Protein AF-J3LB96-F1 (afdb_monomer_lite)

InterPro domains:
  IPR025398 ZMYM1-like, RNase-like domain [PF14291] (1-65)

Structure (mmCIF, N/CA/C/O backbone):
data_AF-J3LB96-F1
#
_entry.id   AF-J3LB96-F1
#
loop_
_atom_site.group_PDB
_atom_site.id
_atom_site.type_symbol
_atom_site.label_atom_id
_atom_site.label_alt_id
_atom_site.label_comp_id
_atom_site.label_asym_id
_atom_site.label_entity_id
_atom_site.label_seq_id
_atom_site.pdbx_PDB_ins_code
_atom_site.Cartn_x
_atom_site.Cartn_y
_atom_site.Cartn_z
_atom_site.occupancy
_atom_site.B_iso_or_equiv
_atom_site.auth_seq_id
_atom_site.auth_comp_id
_atom_site.auth_asym_id
_atom_site.auth_atom_id
_atom_site.pdbx_PDB_model_num
ATOM 1 N N . ILE A 1 1 ? -7.221 -1.414 -12.714 1.00 54.12 1 ILE A N 1
ATOM 2 C CA . ILE A 1 1 ? -5.863 -1.119 -12.191 1.00 54.12 1 ILE A CA 1
ATOM 3 C C . ILE A 1 1 ? -5.099 -0.249 -13.205 1.00 54.12 1 ILE A C 1
ATOM 5 O O . ILE A 1 1 ? -4.016 -0.577 -13.648 1.00 54.12 1 ILE A O 1
ATOM 9 N N . ARG A 1 2 ? -5.697 0.864 -13.656 1.00 58.38 2 ARG A N 1
ATOM 10 C CA . ARG A 1 2 ? -5.070 1.764 -14.649 1.00 58.38 2 ARG A CA 1
ATOM 11 C C . ARG A 1 2 ? -4.635 3.096 -14.034 1.00 58.38 2 ARG A C 1
ATOM 13 O O . ARG A 1 2 ? -3.889 3.833 -14.641 1.00 58.38 2 ARG A O 1
ATOM 20 N N . TRP A 1 3 ? -5.121 3.410 -12.835 1.00 62.38 3 TRP A N 1
ATOM 21 C CA . TRP A 1 3 ? -4.907 4.702 -12.182 1.00 62.38 3 TRP A CA 1
ATOM 22 C C . TRP A 1 3 ? -3.542 4.790 -11.488 1.00 62.38 3 TRP A C 1
ATOM 24 O O . TRP A 1 3 ? -2.838 5.776 -11.658 1.00 62.38 3 TRP A O 1
ATOM 34 N N . LEU A 1 4 ? -3.123 3.727 -10.791 1.00 64.06 4 LEU A N 1
ATOM 35 C CA . LEU A 1 4 ? -1.820 3.679 -10.121 1.00 64.06 4 LEU A CA 1
ATOM 36 C C . LEU A 1 4 ? -0.655 3.779 -11.121 1.00 64.06 4 LEU A C 1
ATOM 38 O O . LEU A 1 4 ? 0.332 4.455 -10.856 1.00 64.06 4 LEU A O 1
ATOM 42 N N . THR A 1 5 ? -0.777 3.149 -12.293 1.00 61.69 5 THR A N 1
ATOM 43 C CA . THR A 1 5 ? 0.263 3.174 -13.334 1.00 61.69 5 THR A CA 1
ATOM 44 C C . THR A 1 5 ? 0.467 4.560 -13.954 1.00 61.69 5 THR A C 1
ATOM 46 O O . THR A 1 5 ? 1.538 4.815 -14.494 1.00 61.69 5 THR A O 1
ATOM 49 N N . PHE A 1 6 ? -0.504 5.477 -13.840 1.00 64.62 6 PHE A N 1
ATOM 50 C CA . PHE A 1 6 ? -0.363 6.863 -14.306 1.00 64.62 6 PHE A CA 1
ATOM 51 C C . PHE A 1 6 ? 0.267 7.809 -13.280 1.00 64.62 6 PHE A C 1
ATOM 53 O O . PHE A 1 6 ? 0.708 8.888 -13.665 1.00 64.62 6 PHE A O 1
ATOM 60 N N . GLN A 1 7 ? 0.319 7.448 -11.994 1.00 67.62 7 GLN A N 1
ATOM 61 C CA . GLN A 1 7 ? 0.845 8.357 -10.969 1.00 67.62 7 GLN A CA 1
ATOM 62 C C . GLN A 1 7 ? 2.371 8.506 -11.019 1.00 67.62 7 GLN A C 1
ATOM 64 O O . GLN A 1 7 ? 2.893 9.461 -10.4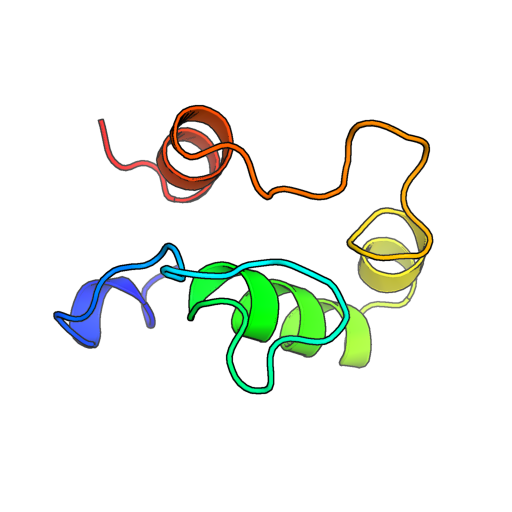55 1.00 67.62 7 GLN A O 1
ATOM 69 N N . GLY A 1 8 ? 3.101 7.574 -11.648 1.00 67.31 8 GLY A N 1
ATOM 70 C CA . GLY A 1 8 ? 4.573 7.592 -11.689 1.00 67.31 8 GLY A CA 1
ATOM 71 C C . GLY A 1 8 ? 5.247 7.457 -10.313 1.00 67.31 8 GLY A C 1
ATOM 72 O O . GLY A 1 8 ? 6.469 7.521 -10.213 1.00 67.31 8 GLY A O 1
ATOM 73 N N . CYS A 1 9 ? 4.460 7.266 -9.252 1.00 74.12 9 CYS A N 1
ATOM 74 C CA . CYS A 1 9 ? 4.919 7.087 -7.884 1.00 74.12 9 CYS A CA 1
ATOM 75 C C . CYS A 1 9 ? 5.019 5.597 -7.529 1.00 74.12 9 CYS A C 1
ATOM 77 O O . CYS A 1 9 ? 4.297 4.775 -8.099 1.00 74.12 9 CYS A O 1
ATOM 79 N N . PRO A 1 10 ? 5.854 5.240 -6.538 1.00 75.81 10 PRO A N 1
ATOM 80 C CA . PRO A 1 10 ? 5.906 3.881 -6.021 1.00 75.81 10 PRO A CA 1
ATOM 81 C C . PRO A 1 10 ? 4.521 3.406 -5.564 1.00 75.81 10 PRO A C 1
ATOM 83 O O . PRO A 1 10 ? 3.788 4.125 -4.880 1.00 75.81 10 PRO A O 1
ATOM 86 N N . PHE A 1 11 ? 4.163 2.177 -5.937 1.00 79.38 11 PHE A N 1
ATOM 87 C CA . PHE A 1 11 ? 2.931 1.540 -5.464 1.00 79.38 11 PHE A CA 1
ATOM 88 C C . PHE A 1 11 ? 2.996 1.241 -3.966 1.00 79.38 11 PHE A C 1
ATOM 90 O O . PHE A 1 11 ? 2.001 1.395 -3.256 1.00 79.38 11 PHE A O 1
ATOM 97 N N . ARG A 1 12 ? 4.191 0.858 -3.510 1.00 84.88 12 ARG A N 1
ATOM 98 C CA . ARG A 1 12 ? 4.498 0.491 -2.134 1.00 84.88 12 ARG A CA 1
ATOM 99 C C . ARG A 1 12 ? 4.944 1.705 -1.330 1.00 84.88 12 ARG A C 1
ATOM 101 O O . ARG A 1 12 ? 5.766 2.492 -1.803 1.00 84.88 12 ARG A O 1
ATOM 108 N N . GLY A 1 13 ? 4.427 1.831 -0.113 1.00 85.31 13 GLY A N 1
ATOM 109 C CA . GLY A 1 13 ? 4.900 2.826 0.848 1.00 85.31 13 GLY A CA 1
ATOM 110 C C . GLY A 1 13 ? 6.262 2.446 1.432 1.00 85.31 13 GLY A C 1
ATOM 111 O O . GLY A 1 13 ? 6.628 1.272 1.463 1.00 85.31 13 GLY A O 1
ATOM 112 N N . HIS A 1 14 ? 7.017 3.437 1.915 1.00 85.50 14 HIS A N 1
ATOM 113 C CA . HIS A 1 14 ? 8.216 3.168 2.719 1.00 85.50 14 HIS A CA 1
ATOM 114 C C . HIS A 1 14 ? 7.841 2.540 4.067 1.00 85.50 14 HIS A C 1
ATOM 116 O O . HIS A 1 14 ? 8.476 1.586 4.506 1.00 85.50 14 HIS A O 1
ATOM 122 N N . ASP A 1 15 ? 6.765 3.047 4.674 1.00 87.06 15 ASP A N 1
ATOM 123 C CA . ASP A 1 15 ? 6.156 2.491 5.874 1.00 87.06 15 ASP A CA 1
ATOM 124 C C . ASP A 1 15 ? 4.683 2.154 5.607 1.00 87.06 15 ASP A C 1
ATOM 126 O O . ASP A 1 15 ? 3.849 3.040 5.412 1.00 87.06 15 ASP A O 1
ATOM 130 N N . GLU A 1 16 ? 4.373 0.857 5.583 1.00 88.12 16 GLU A N 1
ATOM 131 C CA . GLU A 1 16 ? 3.021 0.317 5.390 1.00 88.12 16 GLU A CA 1
ATOM 132 C C . GLU A 1 16 ? 2.380 -0.150 6.714 1.00 88.12 16 GLU A C 1
ATOM 134 O O . GLU A 1 16 ? 1.342 -0.833 6.707 1.00 88.12 16 GLU A O 1
ATOM 139 N N . SER A 1 17 ? 2.990 0.197 7.855 1.00 85.81 17 SER A N 1
ATOM 140 C CA . SER A 1 17 ? 2.447 -0.055 9.193 1.00 85.81 17 SER A CA 1
ATOM 141 C C . SER A 1 17 ? 1.075 0.605 9.376 1.00 85.81 17 SER A C 1
ATOM 143 O O . SER A 1 17 ? 0.705 1.524 8.649 1.00 85.81 17 SER A O 1
ATOM 145 N N . GLN A 1 18 ? 0.276 0.125 10.334 1.00 81.62 18 GLN A N 1
ATOM 146 C CA . GLN A 1 18 ? -1.043 0.717 10.612 1.00 81.62 18 GLN A CA 1
ATOM 147 C C . GLN A 1 18 ? -0.959 2.164 11.109 1.00 81.62 18 GLN A C 1
ATOM 149 O O . GLN A 1 18 ? -1.910 2.915 10.920 1.00 81.62 18 GLN A O 1
ATOM 154 N N . GLU A 1 19 ? 0.167 2.548 11.709 1.00 85.38 19 GLU A N 1
ATOM 155 C CA . GLU A 1 19 ? 0.381 3.883 12.273 1.00 85.38 19 GLU A CA 1
ATOM 156 C C . GLU A 1 19 ? 0.883 4.892 11.234 1.00 85.38 19 GLU A C 1
ATOM 158 O O . GLU A 1 19 ? 0.852 6.100 11.471 1.00 85.38 19 GLU A O 1
ATOM 163 N N . SER A 1 20 ? 1.310 4.418 10.061 1.00 84.75 20 SER A N 1
ATOM 164 C CA . SER A 1 20 ? 1.747 5.293 8.982 1.00 84.75 20 SER A CA 1
ATOM 165 C C . SER A 1 20 ? 0.580 6.108 8.426 1.00 84.75 20 SER A C 1
ATOM 167 O O . SER A 1 20 ? -0.467 5.580 8.043 1.00 84.75 20 SER A O 1
ATOM 169 N N . LEU A 1 21 ? 0.802 7.420 8.320 1.00 81.06 21 LEU A N 1
ATOM 170 C CA . LEU A 1 21 ? -0.135 8.358 7.699 1.00 81.06 21 LEU A CA 1
ATOM 171 C C . LEU A 1 21 ? -0.312 8.093 6.198 1.00 81.06 21 LEU A C 1
ATOM 173 O O . LEU A 1 21 ? -1.363 8.403 5.643 1.00 81.06 21 LEU A O 1
ATOM 177 N N . ASN A 1 22 ? 0.707 7.532 5.541 1.00 82.12 22 ASN A N 1
ATOM 178 C CA . ASN A 1 22 ? 0.660 7.169 4.131 1.00 82.12 22 ASN A CA 1
ATOM 179 C C . ASN A 1 22 ? 1.270 5.782 3.931 1.00 82.12 22 ASN A C 1
ATOM 181 O O . ASN A 1 22 ? 2.480 5.622 3.762 1.00 82.12 22 ASN A O 1
ATOM 185 N N . ARG A 1 23 ? 0.391 4.781 3.901 1.00 86.19 23 ARG A N 1
ATOM 186 C CA . ARG A 1 23 ? 0.754 3.364 3.796 1.00 86.19 23 ARG A CA 1
ATOM 187 C C . ARG A 1 23 ? 1.110 2.925 2.375 1.00 86.19 23 ARG A C 1
ATOM 189 O O . ARG A 1 23 ? 1.274 1.739 2.133 1.00 86.19 23 ARG A O 1
ATOM 196 N N . GLY A 1 24 ? 1.222 3.855 1.430 1.00 87.50 24 GLY A N 1
ATOM 197 C CA . GLY A 1 24 ? 1.479 3.557 0.027 1.00 87.50 24 GLY A CA 1
ATOM 198 C C . GLY A 1 24 ? 0.214 3.535 -0.823 1.00 87.50 24 GLY A C 1
ATOM 199 O O . GLY A 1 24 ? -0.884 3.195 -0.374 1.00 87.50 24 GLY A O 1
ATOM 200 N N . ASN A 1 25 ? 0.389 3.890 -2.095 1.00 87.06 25 ASN A N 1
ATOM 201 C CA . ASN A 1 25 ? -0.711 4.099 -3.033 1.00 87.06 25 ASN A CA 1
ATOM 202 C C . ASN A 1 25 ? -1.551 2.830 -3.255 1.00 87.06 25 ASN A C 1
ATOM 204 O O . ASN A 1 25 ? -2.766 2.921 -3.431 1.00 87.06 25 ASN A O 1
ATOM 208 N N . PHE A 1 26 ? -0.931 1.644 -3.224 1.00 86.06 26 PHE A N 1
ATOM 209 C CA . PHE A 1 26 ? -1.643 0.376 -3.374 1.00 86.06 26 PHE A CA 1
ATOM 210 C C . PHE A 1 26 ? -2.646 0.142 -2.236 1.00 86.06 26 PHE A C 1
ATOM 212 O O . PHE A 1 26 ? -3.817 -0.142 -2.495 1.00 86.06 26 PHE A O 1
ATOM 219 N N . LEU A 1 27 ? -2.215 0.295 -0.980 1.00 87.38 27 LEU A N 1
ATOM 220 C CA . LEU A 1 27 ? -3.073 0.047 0.180 1.00 87.38 27 LEU A CA 1
ATOM 221 C C . LEU A 1 27 ? -4.203 1.072 0.286 1.00 87.38 27 LEU A C 1
ATOM 223 O O . LEU A 1 27 ? -5.333 0.687 0.589 1.00 87.38 27 LEU A O 1
ATOM 227 N N . GLU A 1 28 ? -3.947 2.337 -0.050 1.00 86.62 28 GLU A N 1
ATOM 228 C CA . GLU A 1 28 ? -5.001 3.356 -0.125 1.00 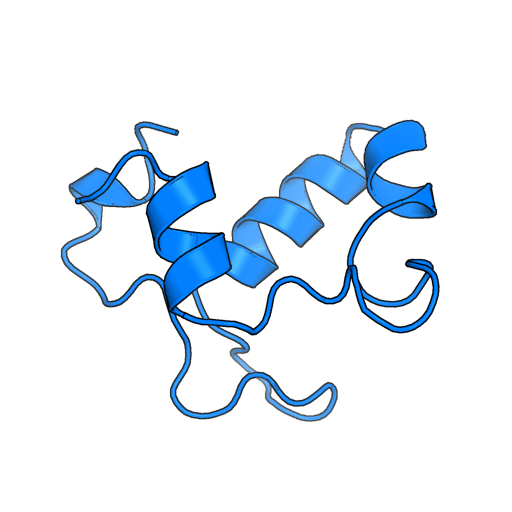86.62 28 GLU A CA 1
ATOM 229 C C . GLU A 1 28 ? -6.040 3.026 -1.209 1.00 86.62 28 GLU A C 1
ATOM 231 O O . GLU A 1 28 ? -7.243 3.195 -1.000 1.00 86.62 28 GLU A O 1
ATOM 236 N N . MET A 1 29 ? -5.616 2.448 -2.336 1.00 85.62 29 MET A N 1
ATOM 237 C CA . MET A 1 29 ? -6.538 1.947 -3.356 1.00 85.62 29 MET A CA 1
ATOM 238 C C . MET A 1 29 ? -7.385 0.775 -2.861 1.00 85.62 29 MET A C 1
ATOM 240 O O . MET A 1 29 ? -8.598 0.755 -3.072 1.00 85.62 29 MET A O 1
ATOM 244 N N . VAL A 1 30 ? -6.773 -0.202 -2.189 1.00 85.81 30 VAL A N 1
ATOM 245 C CA . VAL A 1 30 ? -7.503 -1.335 -1.602 1.00 85.81 30 VAL A CA 1
ATOM 246 C C . VAL A 1 30 ? -8.506 -0.838 -0.560 1.00 85.81 30 VAL A C 1
ATOM 248 O O . VAL A 1 30 ? -9.640 -1.314 -0.523 1.00 85.81 30 VAL A O 1
ATOM 251 N N . LYS A 1 31 ? -8.136 0.171 0.235 1.00 85.94 31 LYS A N 1
ATOM 252 C CA . LYS A 1 31 ? -9.014 0.823 1.213 1.00 85.94 31 LYS A CA 1
ATOM 253 C C . LYS A 1 31 ? -10.188 1.538 0.544 1.00 85.94 31 LYS A C 1
ATOM 255 O O . LYS A 1 31 ? -11.321 1.415 1.009 1.00 85.94 31 LYS A O 1
ATOM 260 N N . LEU A 1 32 ? -9.945 2.221 -0.575 1.00 87.00 32 LEU A N 1
ATOM 261 C CA . LEU A 1 32 ? -10.998 2.817 -1.393 1.00 87.00 32 LEU A CA 1
ATOM 262 C C . LEU A 1 32 ? -11.936 1.741 -1.958 1.00 87.00 32 LEU A C 1
ATOM 264 O O . LEU A 1 32 ? -13.147 1.867 -1.852 1.00 87.00 32 LEU A O 1
ATOM 268 N N . LEU A 1 33 ? -11.415 0.639 -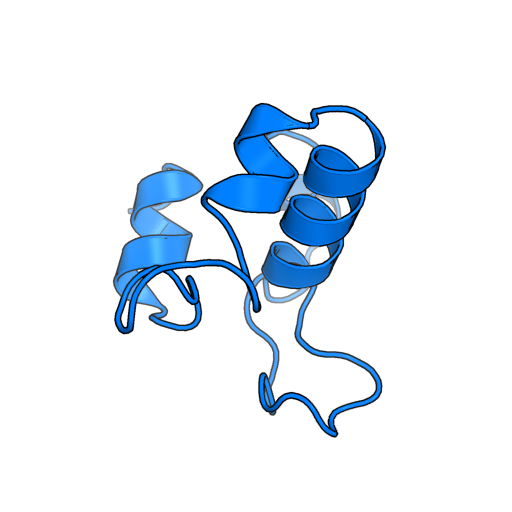2.499 1.00 86.31 33 LEU A N 1
ATOM 269 C CA . LEU A 1 33 ? -12.247 -0.464 -2.998 1.00 86.31 33 LEU A CA 1
ATOM 270 C C . LEU A 1 33 ? -13.070 -1.122 -1.880 1.00 86.31 33 LEU A C 1
ATOM 272 O O . LEU A 1 33 ? -14.236 -1.464 -2.085 1.00 86.31 33 LEU A O 1
ATOM 276 N N . ALA A 1 34 ? -12.492 -1.249 -0.686 1.00 86.25 34 ALA A N 1
ATOM 277 C CA . ALA A 1 34 ? -13.178 -1.734 0.504 1.00 86.25 34 ALA A CA 1
ATOM 278 C C . ALA A 1 34 ? -14.314 -0.804 0.966 1.00 86.25 34 ALA A C 1
ATOM 280 O O . ALA A 1 34 ? -15.268 -1.279 1.583 1.00 86.25 34 ALA A O 1
ATOM 281 N N . SER A 1 35 ? -14.261 0.501 0.674 1.00 86.56 35 SER A N 1
ATOM 282 C CA . SER A 1 35 ? -15.363 1.409 1.018 1.00 86.56 35 SER A CA 1
ATOM 283 C C . SER A 1 35 ? -16.600 1.169 0.143 1.00 86.56 35 SER A C 1
ATOM 285 O O . SER A 1 35 ? -17.723 1.263 0.639 1.00 86.56 35 SER A O 1
ATOM 287 N N . TYR A 1 36 ? -16.405 0.771 -1.118 1.00 87.00 36 TYR A N 1
ATOM 288 C CA . TYR A 1 36 ? -17.491 0.472 -2.057 1.00 87.00 36 TYR A CA 1
ATOM 289 C C . TYR A 1 36 ? -17.970 -0.983 -2.002 1.00 87.00 36 TYR A C 1
ATOM 291 O O . TYR A 1 36 ? -19.131 -1.259 -2.303 1.00 87.00 36 TYR A O 1
ATOM 299 N N . ASN A 1 37 ? -17.103 -1.929 -1.626 1.00 86.12 37 ASN A N 1
ATOM 300 C CA . ASN A 1 37 ? -17.416 -3.354 -1.653 1.00 86.12 37 ASN A CA 1
ATOM 301 C C . ASN A 1 37 ? -17.218 -4.013 -0.279 1.00 86.12 37 ASN A C 1
ATOM 303 O O . ASN A 1 37 ? -16.098 -4.202 0.198 1.00 86.12 37 ASN A O 1
ATOM 307 N N . LYS A 1 38 ? -18.333 -4.442 0.327 1.00 83.94 38 LYS A N 1
ATOM 308 C CA . LYS A 1 38 ? -18.354 -5.115 1.637 1.00 83.94 38 LYS A CA 1
ATOM 309 C C . LYS A 1 38 ? -17.560 -6.425 1.661 1.00 83.94 38 LYS A C 1
ATOM 311 O O . LYS A 1 38 ? -17.011 -6.762 2.704 1.00 83.94 38 LYS A O 1
ATOM 316 N N . VAL A 1 39 ? -17.475 -7.139 0.537 1.00 84.12 39 VAL A N 1
ATOM 317 C CA . VAL A 1 39 ? -16.662 -8.360 0.420 1.00 84.12 39 VAL A CA 1
ATOM 318 C C . VAL A 1 39 ? -15.187 -7.997 0.521 1.00 84.12 39 VAL A C 1
ATOM 320 O O . VAL A 1 39 ? -14.488 -8.549 1.363 1.00 84.12 39 VAL A O 1
ATOM 323 N N . VAL A 1 40 ? -14.740 -7.005 -0.258 1.00 80.56 40 VAL A N 1
ATOM 324 C CA . VAL A 1 40 ? -13.356 -6.500 -0.212 1.00 80.56 40 VAL A CA 1
ATOM 325 C C . VAL A 1 40 ? -13.013 -6.009 1.195 1.00 80.56 40 VAL A C 1
ATOM 327 O O . VAL A 1 40 ? -11.953 -6.337 1.713 1.00 80.56 40 VAL A O 1
ATOM 330 N N . LYS A 1 41 ? -13.937 -5.312 1.865 1.00 82.75 41 LYS A N 1
ATOM 331 C CA . LYS A 1 41 ? -13.757 -4.871 3.256 1.00 82.75 41 LYS A CA 1
ATOM 332 C C . LYS A 1 41 ? -13.511 -6.012 4.242 1.00 82.75 41 LYS A C 1
ATOM 334 O O . LYS A 1 41 ? -12.763 -5.821 5.198 1.00 82.75 41 LYS A O 1
ATOM 339 N N . TYR A 1 42 ? -14.170 -7.152 4.048 1.00 79.31 42 TYR A N 1
ATOM 340 C CA . TYR A 1 42 ? -14.053 -8.297 4.948 1.00 79.31 42 TYR A CA 1
ATOM 341 C C . TYR A 1 42 ? -12.760 -9.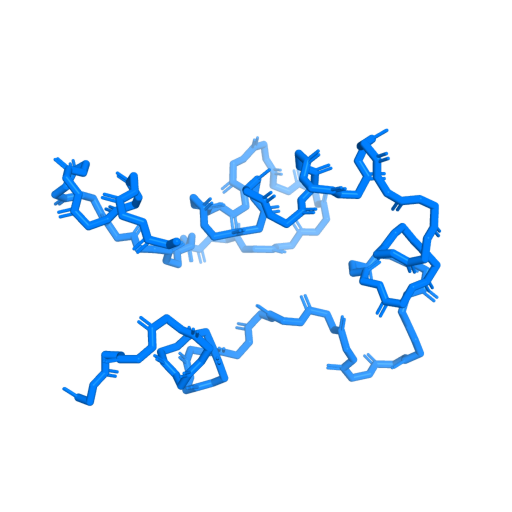083 4.711 1.00 79.31 42 TYR A C 1
ATOM 343 O O . TYR A 1 42 ? -12.154 -9.568 5.658 1.00 79.31 42 TYR A O 1
ATOM 351 N N . ILE A 1 43 ? -12.321 -9.186 3.455 1.00 78.38 43 ILE A N 1
ATOM 352 C CA . ILE A 1 43 ? -11.169 -10.021 3.086 1.00 78.38 43 ILE A CA 1
ATOM 353 C C . ILE A 1 43 ? -9.841 -9.259 3.021 1.00 78.38 43 ILE A C 1
ATOM 355 O O . ILE A 1 43 ? -8.797 -9.900 2.941 1.00 78.38 43 ILE A O 1
ATOM 359 N N . ALA A 1 44 ? -9.856 -7.922 3.031 1.00 76.69 44 ALA A N 1
ATOM 360 C CA . ALA A 1 44 ? -8.665 -7.098 2.837 1.00 76.69 44 ALA A CA 1
ATOM 361 C C . ALA A 1 44 ? -8.286 -6.254 4.064 1.00 76.69 44 ALA A C 1
ATOM 363 O O . ALA A 1 44 ? -9.112 -5.919 4.916 1.00 76.69 44 ALA A O 1
ATOM 364 N N . LEU A 1 45 ? -7.004 -5.874 4.109 1.00 77.56 45 LEU A N 1
ATOM 365 C CA . LEU A 1 45 ? -6.408 -4.992 5.116 1.00 77.56 45 LEU A CA 1
ATOM 366 C C . LEU A 1 45 ? -6.538 -5.544 6.547 1.00 77.56 45 LEU A C 1
ATOM 368 O O . LEU A 1 45 ? -5.952 -6.573 6.866 1.00 77.56 45 LEU A O 1
ATOM 372 N N . GLU A 1 46 ? -7.241 -4.836 7.430 1.00 71.94 46 GLU A N 1
ATOM 373 C CA . GLU A 1 46 ? -7.253 -5.096 8.877 1.00 71.94 46 GLU A CA 1
ATOM 374 C C . GLU A 1 46 ? -8.205 -6.220 9.283 1.00 71.94 46 GLU A C 1
ATOM 376 O O . GLU A 1 46 ? -7.964 -6.888 10.283 1.00 71.94 46 GLU A O 1
ATOM 381 N N . ASN A 1 47 ? -9.249 -6.464 8.486 1.00 70.94 47 ASN A N 1
ATOM 382 C CA . ASN A 1 47 ? -10.168 -7.587 8.701 1.00 70.94 47 ASN A CA 1
ATOM 383 C C . ASN A 1 47 ? -9.644 -8.891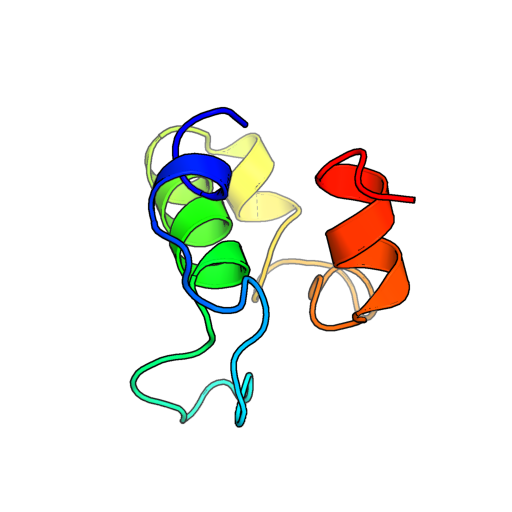 8.090 1.00 70.94 47 ASN A C 1
ATOM 385 O O . ASN A 1 47 ? -10.189 -9.965 8.336 1.00 70.94 47 ASN A O 1
ATOM 389 N N . ALA A 1 48 ? -8.584 -8.798 7.290 1.00 70.69 48 ALA A N 1
ATOM 390 C CA . ALA A 1 48 ? -8.032 -9.924 6.576 1.00 70.69 48 ALA A CA 1
ATOM 391 C C . ALA A 1 48 ? -7.357 -10.919 7.529 1.00 70.69 48 ALA A C 1
ATOM 393 O O . ALA A 1 48 ? -6.576 -10.553 8.412 1.00 70.69 48 ALA A O 1
ATOM 394 N N . SER A 1 49 ? -7.597 -12.212 7.316 1.00 61.25 49 SER A N 1
ATOM 395 C CA . SER A 1 49 ? -6.961 -13.267 8.103 1.00 61.25 49 SER A CA 1
ATOM 396 C C . SER A 1 49 ? -5.440 -13.240 7.908 1.00 61.25 49 SER A C 1
ATOM 398 O O . SER A 1 49 ? -4.976 -13.494 6.797 1.00 61.25 49 SER A O 1
ATOM 400 N N . ARG A 1 50 ? -4.685 -12.960 8.985 1.00 65.75 50 ARG A N 1
ATOM 401 C CA . ARG A 1 50 ? -3.207 -13.010 9.153 1.00 65.75 50 ARG A CA 1
ATOM 402 C C . ARG A 1 50 ? -2.351 -12.464 7.994 1.00 65.75 50 ARG A C 1
ATOM 404 O O . ARG A 1 50 ? -1.667 -11.462 8.182 1.00 65.75 50 ARG A O 1
ATOM 411 N N . ASN A 1 51 ? -2.365 -13.128 6.840 1.00 65.06 51 ASN A N 1
ATOM 412 C CA . ASN A 1 51 ? -1.464 -12.924 5.706 1.00 65.06 51 ASN A CA 1
ATOM 413 C C . ASN A 1 51 ? -2.055 -12.066 4.574 1.00 65.06 51 ASN A C 1
ATOM 415 O O . ASN A 1 51 ? -1.301 -11.543 3.760 1.00 65.06 51 ASN A O 1
ATOM 419 N N . ALA A 1 52 ? -3.372 -11.847 4.527 1.00 67.62 52 ALA A N 1
ATOM 420 C CA . ALA A 1 52 ? -4.015 -11.027 3.488 1.00 67.62 52 ALA A CA 1
ATOM 421 C C . ALA A 1 52 ? -3.940 -9.507 3.783 1.00 67.62 52 ALA A C 1
ATOM 423 O O . ALA A 1 52 ? -4.861 -8.736 3.526 1.00 67.62 52 ALA A O 1
ATOM 424 N N . LYS A 1 53 ? -2.799 -9.063 4.325 1.00 71.50 53 LYS A N 1
ATOM 425 C CA . LYS A 1 53 ? -2.497 -7.644 4.580 1.00 71.50 53 LYS A CA 1
ATOM 426 C C . LYS A 1 53 ? -2.006 -6.909 3.327 1.00 71.50 53 LYS A C 1
ATOM 428 O O . LYS A 1 53 ? -1.968 -5.686 3.331 1.00 71.50 53 LYS A O 1
ATOM 433 N N . TYR A 1 54 ? -1.638 -7.653 2.278 1.00 80.38 54 TYR A N 1
ATOM 434 C CA . TYR A 1 54 ? -1.164 -7.145 0.984 1.00 80.38 54 TYR A CA 1
ATOM 435 C C . TYR A 1 54 ? -0.002 -6.130 1.065 1.00 80.38 54 TYR A C 1
ATOM 437 O O . TYR A 1 54 ? 0.110 -5.237 0.232 1.00 80.38 54 TYR A O 1
ATOM 445 N N . THR A 1 55 ? 0.879 -6.279 2.059 1.00 84.31 55 THR A N 1
ATOM 446 C CA . THR A 1 55 ? 2.095 -5.460 2.270 1.00 84.31 55 THR A CA 1
ATOM 447 C C . THR A 1 55 ? 3.356 -6.055 1.624 1.00 84.31 55 THR A C 1
ATOM 449 O O . THR A 1 55 ? 4.443 -5.475 1.666 1.00 84.31 55 THR A O 1
ATOM 452 N N . SER A 1 56 ? 3.254 -7.266 1.066 1.00 86.56 56 SER A N 1
ATOM 453 C CA . SER A 1 56 ? 4.366 -7.900 0.356 1.00 86.56 56 SER A CA 1
ATOM 454 C C . SER A 1 56 ? 4.529 -7.271 -1.024 1.00 86.56 56 SER A C 1
ATOM 456 O O . SER A 1 56 ? 3.570 -7.216 -1.792 1.00 86.56 56 SER A O 1
ATOM 458 N N . SER A 1 57 ? 5.752 -6.843 -1.346 1.00 83.94 57 SER A N 1
ATOM 459 C CA . SER A 1 57 ? 6.084 -6.241 -2.642 1.00 83.94 57 SER A CA 1
ATOM 460 C C . SER A 1 57 ? 5.739 -7.168 -3.808 1.00 83.94 57 SER A C 1
ATOM 462 O O . SER A 1 57 ? 5.154 -6.715 -4.787 1.00 83.94 57 SER A O 1
ATOM 464 N N . ASP A 1 58 ? 6.072 -8.455 -3.707 1.00 85.31 58 ASP A N 1
ATOM 465 C CA . ASP A 1 58 ? 5.855 -9.407 -4.802 1.00 85.31 58 ASP A CA 1
ATOM 466 C C . ASP A 1 58 ? 4.363 -9.647 -5.040 1.00 85.31 58 ASP A C 1
ATOM 468 O O . ASP A 1 58 ? 3.904 -9.621 -6.176 1.00 85.31 58 ASP A O 1
ATOM 472 N N . VAL A 1 59 ? 3.581 -9.740 -3.960 1.00 85.31 59 VAL A N 1
ATOM 473 C CA . VAL A 1 59 ? 2.118 -9.865 -4.037 1.00 85.31 59 VAL A CA 1
ATOM 474 C C . VAL A 1 59 ? 1.485 -8.600 -4.624 1.00 85.31 59 VAL A C 1
ATOM 476 O O . VAL A 1 59 ? 0.584 -8.693 -5.454 1.00 85.31 59 VAL A O 1
ATOM 479 N N . GLN A 1 60 ? 1.943 -7.405 -4.227 1.00 84.31 60 GLN A N 1
ATOM 480 C CA . GLN A 1 60 ? 1.451 -6.147 -4.805 1.00 84.31 60 GLN A CA 1
ATOM 481 C C . GLN A 1 60 ? 1.743 -6.080 -6.309 1.00 84.31 60 GLN A C 1
ATOM 483 O O . GLN A 1 60 ? 0.862 -5.724 -7.087 1.00 84.31 60 GLN A O 1
ATOM 488 N N . LYS A 1 61 ? 2.953 -6.458 -6.729 1.00 83.00 61 LYS A N 1
ATOM 489 C CA . LYS A 1 61 ? 3.357 -6.511 -8.140 1.00 83.00 61 LYS A CA 1
ATOM 490 C C . LYS A 1 61 ? 2.531 -7.510 -8.948 1.00 83.00 61 LYS A C 1
ATOM 492 O O . LYS A 1 61 ? 2.017 -7.145 -10.002 1.00 83.00 61 LYS A O 1
ATOM 497 N N . GLU A 1 62 ? 2.332 -8.717 -8.422 1.00 84.75 62 GLU A N 1
ATOM 498 C CA . GLU A 1 62 ? 1.517 -9.762 -9.049 1.00 84.75 62 GLU A CA 1
ATOM 499 C C . GLU A 1 62 ? 0.066 -9.301 -9.250 1.00 84.75 62 GLU A C 1
ATOM 501 O O . GLU A 1 62 ? -0.462 -9.383 -10.358 1.00 84.75 62 GLU A O 1
ATOM 506 N N . ILE A 1 63 ? -0.559 -8.722 -8.217 1.00 81.56 63 ILE A N 1
ATOM 507 C CA . ILE A 1 63 ? -1.932 -8.193 -8.298 1.00 81.56 63 ILE A CA 1
ATOM 508 C C . ILE A 1 63 ? -2.028 -7.047 -9.309 1.00 81.56 63 ILE A C 1
ATOM 510 O O . ILE A 1 63 ? -3.029 -6.919 -10.017 1.00 81.56 63 ILE A O 1
ATOM 514 N N . LEU A 1 64 ? -1.005 -6.194 -9.373 1.00 77.56 64 LEU A N 1
ATOM 515 C CA . LEU A 1 64 ? -0.946 -5.097 -10.334 1.00 77.56 64 LEU A CA 1
ATOM 516 C C . LEU A 1 64 ? -0.625 -5.570 -11.761 1.00 77.56 64 LEU A C 1
ATOM 518 O O . LEU A 1 64 ? -0.796 -4.786 -12.696 1.00 77.56 64 LEU A O 1
ATOM 522 N N . GLY A 1 65 ? -0.197 -6.824 -11.937 1.00 74.62 65 GLY A N 1
ATOM 523 C CA . GLY A 1 65 ? 0.242 -7.377 -13.217 1.00 74.62 65 GLY A CA 1
ATOM 524 C C . GLY A 1 65 ? 1.574 -6.799 -13.7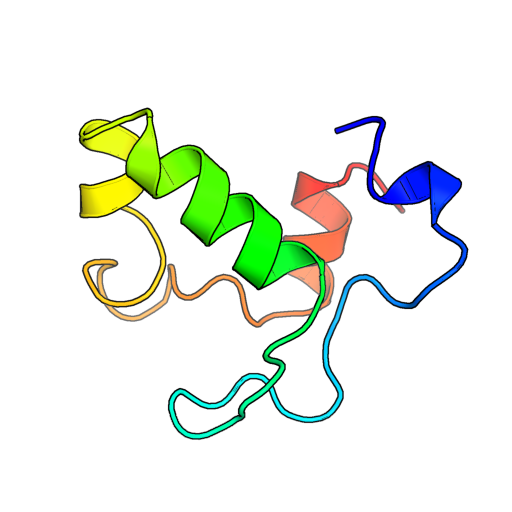00 1.00 74.62 65 GLY A C 1
ATOM 525 O O . GLY A 1 65 ? 1.795 -6.699 -14.904 1.00 74.62 65 GLY A O 1
ATOM 526 N N . ILE A 1 66 ? 2.433 -6.366 -12.775 1.00 65.06 66 ILE A N 1
ATOM 527 C CA . ILE A 1 66 ? 3.742 -5.774 -13.064 1.00 65.06 66 ILE A CA 1
ATOM 528 C C . ILE A 1 66 ? 4.800 -6.835 -12.752 1.00 65.06 66 ILE A C 1
ATOM 530 O O . ILE A 1 66 ? 5.081 -7.081 -11.582 1.00 65.06 66 ILE A O 1
ATOM 534 N N . VAL A 1 67 ? 5.337 -7.480 -13.794 1.00 52.25 67 VAL A N 1
ATOM 535 C CA . VAL A 1 67 ? 6.479 -8.417 -13.713 1.00 52.25 67 VAL A CA 1
ATOM 536 C C . VAL A 1 67 ? 7.784 -7.644 -13.571 1.00 52.25 67 VAL A C 1
ATOM 538 O O . VAL A 1 67 ? 7.992 -6.709 -14.377 1.00 52.25 67 VAL A O 1
#

Sequence (67 aa):
IRWLTFQGCPFRGHDESQESLNRGNFLEMVKLLASYNKVVKYIALENASRNAKYTSSDVQKEILGIV

Secondary structure (DSSP, 8-state):
--SGGGS-S-SS-S--STT-S---HHHHHHHHHHHH-HHHHHHSTTSS-TTTT---HHHHHHHHT--

Foldseek 3Di:
DVVVVVVPDDQADPDLDPPDPDRGNVLVVLVVVVVVDVVSVCCEDPNNDPPRNCNDPVSSCVVVVHD

pLDDT: mean 78.44, std 9.4, range [52.25, 88.12]

Organism: Oryza brachyantha (NCBI:txid4533)

Radius of gyration: 11.51 Å; chains: 1; bounding box: 27×22×27 Å